Protein AF-A0A523UK56-F1 (afdb_monomer_lite)

pLDDT: mean 76.29, std 15.25, range [32.12, 92.38]

Radius of gyration: 23.83 Å; chains: 1; bounding box: 57×49×49 Å

Structure (mmCIF, N/CA/C/O backbone):
data_AF-A0A523UK56-F1
#
_entry.id   AF-A0A523UK56-F1
#
loop_
_atom_site.group_PDB
_atom_site.id
_atom_site.type_symbol
_atom_site.label_atom_id
_atom_site.label_alt_id
_atom_site.label_comp_id
_atom_site.label_asym_id
_atom_site.label_entity_id
_atom_site.label_seq_id
_atom_site.pdbx_PDB_ins_code
_atom_site.Cartn_x
_atom_site.Cartn_y
_atom_site.Cartn_z
_atom_site.occupancy
_atom_site.B_iso_or_equiv
_atom_site.auth_seq_id
_atom_site.auth_comp_id
_atom_site.auth_asym_id
_atom_site.auth_atom_id
_atom_site.pdbx_PDB_model_num
ATOM 1 N N . MET A 1 1 ? 8.406 15.245 10.771 1.00 32.12 1 MET A N 1
ATOM 2 C CA . MET A 1 1 ? 8.692 13.826 11.076 1.00 32.12 1 MET A CA 1
ATOM 3 C C . MET A 1 1 ? 8.247 12.988 9.889 1.00 32.12 1 MET A C 1
ATOM 5 O O . MET A 1 1 ? 7.104 13.116 9.476 1.00 32.12 1 MET A O 1
ATOM 9 N N . SER A 1 2 ? 9.156 12.237 9.264 1.00 35.25 2 SER A N 1
ATOM 10 C CA . SER A 1 2 ? 8.893 11.492 8.027 1.00 35.25 2 SER A CA 1
ATOM 11 C C . SER A 1 2 ? 8.079 10.229 8.304 1.00 35.25 2 SER A C 1
ATOM 13 O O . SER A 1 2 ? 8.599 9.277 8.884 1.00 35.25 2 SER A O 1
ATOM 15 N N . LEU A 1 3 ? 6.821 10.229 7.859 1.00 42.75 3 LEU A N 1
ATOM 16 C CA . LEU A 1 3 ? 5.969 9.045 7.771 1.00 42.75 3 LEU A CA 1
ATOM 17 C C . LEU A 1 3 ? 6.683 7.981 6.928 1.00 42.75 3 LEU A C 1
ATOM 19 O O . LEU A 1 3 ? 6.980 8.184 5.748 1.00 42.75 3 LEU A O 1
ATOM 23 N N . ILE A 1 4 ? 7.010 6.866 7.572 1.00 38.81 4 ILE A N 1
ATOM 24 C CA . ILE A 1 4 ? 7.608 5.680 6.968 1.00 38.81 4 ILE A CA 1
ATOM 25 C C . ILE A 1 4 ? 6.669 5.213 5.849 1.00 38.81 4 ILE A C 1
ATOM 27 O O . ILE A 1 4 ? 5.530 4.831 6.104 1.00 38.81 4 ILE A O 1
ATOM 31 N N . ARG A 1 5 ? 7.128 5.273 4.593 1.00 43.81 5 ARG A N 1
ATOM 32 C CA . ARG A 1 5 ? 6.362 4.760 3.451 1.00 43.81 5 ARG A CA 1
ATOM 33 C C . ARG A 1 5 ? 6.272 3.241 3.572 1.00 43.81 5 ARG A C 1
ATOM 35 O O . ARG A 1 5 ? 7.289 2.559 3.460 1.00 43.81 5 ARG A O 1
ATOM 42 N N . ALA A 1 6 ? 5.062 2.735 3.792 1.00 45.59 6 ALA A N 1
ATOM 43 C CA . ALA A 1 6 ? 4.721 1.317 3.835 1.00 45.59 6 ALA A CA 1
ATOM 44 C C . ALA A 1 6 ? 4.814 0.694 2.432 1.00 45.59 6 ALA A C 1
ATOM 46 O O . ALA A 1 6 ? 3.802 0.481 1.780 1.00 45.59 6 ALA A O 1
ATOM 47 N N . ASN A 1 7 ? 6.048 0.548 1.941 1.00 55.59 7 ASN A N 1
ATOM 48 C CA . ASN A 1 7 ? 6.640 -0.572 1.199 1.00 55.59 7 ASN A CA 1
ATOM 49 C C . ASN A 1 7 ? 7.897 -0.035 0.475 1.00 55.59 7 ASN A C 1
ATOM 51 O O . ASN A 1 7 ? 7.847 0.322 -0.707 1.00 55.59 7 ASN A O 1
ATOM 55 N N . PRO A 1 8 ? 9.025 0.144 1.185 1.00 59.72 8 PRO A N 1
ATOM 56 C CA . PRO A 1 8 ? 10.278 0.504 0.541 1.00 59.72 8 PRO A CA 1
ATOM 57 C C . PRO A 1 8 ? 10.707 -0.731 -0.252 1.00 59.72 8 PRO A C 1
ATOM 59 O O . PRO A 1 8 ? 10.874 -1.785 0.345 1.00 59.72 8 PRO A O 1
ATOM 62 N N . GLY A 1 9 ? 10.792 -0.654 -1.579 1.00 68.50 9 GLY A N 1
ATOM 63 C CA . GLY A 1 9 ? 11.089 -1.814 -2.430 1.00 68.50 9 GLY A CA 1
ATOM 64 C C . GLY A 1 9 ? 12.220 -2.698 -1.897 1.00 68.50 9 GLY A C 1
ATOM 65 O O . GLY A 1 9 ? 13.105 -2.247 -1.171 1.00 68.50 9 GLY A O 1
ATOM 66 N N . LEU A 1 10 ? 12.189 -3.976 -2.252 1.00 83.69 10 LEU A N 1
ATOM 67 C CA . LEU A 1 10 ? 13.080 -4.958 -1.646 1.00 83.69 10 LEU A CA 1
ATOM 68 C C . LEU A 1 10 ? 14.529 -4.755 -2.103 1.00 83.69 10 LEU A C 1
ATOM 70 O O . LEU A 1 10 ? 14.826 -4.342 -3.229 1.00 83.69 10 LEU A O 1
ATOM 74 N N . THR A 1 11 ? 15.457 -5.050 -1.208 1.00 88.75 11 THR A N 1
ATOM 75 C CA . THR A 1 11 ? 16.880 -5.129 -1.519 1.00 88.75 11 THR A CA 1
ATOM 76 C C . THR A 1 11 ? 17.167 -6.352 -2.390 1.00 88.75 11 THR A C 1
ATOM 78 O O . THR A 1 11 ? 16.424 -7.333 -2.395 1.00 88.75 11 THR A O 1
ATOM 81 N N . ALA A 1 12 ? 18.290 -6.332 -3.111 1.00 87.75 12 ALA A N 1
ATOM 82 C CA . ALA A 1 12 ? 18.690 -7.468 -3.944 1.00 87.75 12 ALA A CA 1
ATOM 83 C C . ALA A 1 12 ? 18.858 -8.773 -3.140 1.00 87.75 12 ALA A C 1
ATOM 85 O O . ALA A 1 12 ? 18.624 -9.858 -3.666 1.00 87.75 12 ALA A O 1
ATOM 86 N N . LYS A 1 13 ? 19.221 -8.665 -1.855 1.00 90.25 13 LYS A N 1
ATOM 87 C CA . LYS A 1 13 ? 19.310 -9.807 -0.944 1.00 90.25 13 LYS A CA 1
ATOM 88 C C . LYS A 1 13 ? 17.929 -10.405 -0.650 1.00 90.25 13 LYS A C 1
ATOM 90 O O . LYS A 1 13 ? 17.758 -11.611 -0.769 1.00 90.25 13 LYS A O 1
ATOM 95 N N . GLU A 1 14 ? 16.947 -9.569 -0.322 1.00 88.19 14 GLU A N 1
ATOM 96 C CA . GLU A 1 14 ? 15.578 -10.015 -0.021 1.00 88.19 14 GLU A CA 1
ATOM 97 C C . GLU A 1 14 ? 14.911 -10.660 -1.245 1.00 88.19 14 GLU A C 1
ATOM 99 O O . GLU A 1 14 ? 14.251 -11.689 -1.116 1.00 88.19 14 GLU A O 1
ATOM 104 N N . TYR A 1 15 ? 15.134 -10.121 -2.450 1.00 88.06 15 TYR A N 1
ATOM 105 C CA . TYR A 1 15 ? 14.669 -10.771 -3.681 1.00 88.06 15 TYR A CA 1
ATOM 106 C C . TYR A 1 15 ? 15.299 -12.150 -3.888 1.00 88.06 15 TYR A C 1
ATOM 108 O O . TYR A 1 15 ? 14.588 -13.090 -4.237 1.00 88.06 15 TYR A O 1
ATOM 116 N N . ALA A 1 16 ? 16.607 -12.287 -3.653 1.00 88.31 16 ALA A N 1
ATOM 117 C CA . ALA A 1 16 ? 17.295 -13.569 -3.769 1.00 88.31 16 ALA A CA 1
ATOM 118 C C . ALA A 1 16 ? 16.756 -14.603 -2.764 1.00 88.31 16 ALA A C 1
ATOM 120 O O . ALA A 1 16 ? 16.517 -15.751 -3.132 1.00 88.31 16 ALA A O 1
ATOM 121 N N . GLU A 1 17 ? 16.502 -14.195 -1.517 1.00 90.19 17 GLU A N 1
ATOM 122 C CA . GLU A 1 17 ? 15.909 -15.061 -0.491 1.00 90.19 17 GLU A CA 1
ATOM 123 C C . GLU A 1 17 ? 14.495 -15.520 -0.876 1.00 90.19 17 GLU A C 1
ATOM 125 O O . GLU A 1 17 ? 14.207 -16.716 -0.832 1.00 90.19 17 GLU A O 1
ATOM 130 N N . ILE A 1 18 ? 13.629 -14.603 -1.323 1.00 86.56 18 ILE A N 1
ATOM 131 C CA . ILE A 1 18 ? 12.258 -14.931 -1.749 1.00 86.56 18 ILE A CA 1
ATOM 132 C C . ILE A 1 18 ? 12.265 -15.859 -2.965 1.00 86.56 18 ILE A C 1
ATOM 134 O O . ILE A 1 18 ? 11.478 -16.805 -3.022 1.00 86.56 18 ILE A O 1
ATOM 138 N N . ALA A 1 19 ? 13.130 -15.595 -3.944 1.00 85.25 19 ALA A N 1
ATOM 139 C CA . ALA A 1 19 ? 13.179 -16.373 -5.172 1.00 85.25 19 ALA A CA 1
ATOM 140 C C . ALA A 1 19 ? 13.632 -17.819 -4.914 1.00 85.25 19 ALA A C 1
ATOM 142 O O . ALA A 1 19 ? 13.050 -18.743 -5.483 1.00 85.25 19 ALA A O 1
ATOM 143 N N . LEU A 1 20 ? 14.578 -18.022 -3.991 1.00 87.38 20 LEU A N 1
ATOM 144 C CA . LEU A 1 20 ? 14.981 -19.354 -3.532 1.00 87.38 20 LEU A CA 1
ATOM 145 C C . LEU A 1 20 ? 13.883 -20.037 -2.707 1.00 87.38 20 LEU A C 1
ATOM 147 O O . LEU A 1 20 ? 13.552 -21.188 -2.973 1.00 87.38 20 LEU A O 1
ATOM 151 N N . GLN A 1 21 ? 13.269 -19.332 -1.749 1.00 88.06 21 GLN A N 1
ATOM 152 C CA . GLN A 1 21 ? 12.195 -19.885 -0.909 1.00 88.06 21 GLN A CA 1
ATOM 153 C C . GLN A 1 21 ? 10.979 -20.337 -1.721 1.00 88.06 21 GLN A C 1
ATOM 155 O O . GLN A 1 21 ? 10.339 -21.329 -1.385 1.00 88.06 21 GLN A O 1
ATOM 160 N N . ARG A 1 22 ? 10.648 -19.601 -2.786 1.00 87.19 22 ARG A N 1
ATOM 161 C CA . ARG A 1 22 ? 9.518 -19.906 -3.671 1.00 87.19 22 ARG A CA 1
ATOM 162 C C . ARG A 1 22 ? 9.881 -20.842 -4.825 1.00 87.19 22 ARG A C 1
ATOM 164 O O . ARG A 1 22 ? 9.009 -21.137 -5.635 1.00 87.19 22 ARG A O 1
ATOM 171 N N . GLY A 1 23 ? 11.140 -21.274 -4.929 1.00 85.81 23 GLY A N 1
ATOM 172 C CA . GLY A 1 23 ? 11.612 -22.122 -6.026 1.00 85.81 23 GLY A CA 1
ATOM 173 C C . GLY A 1 23 ? 11.513 -21.464 -7.407 1.00 85.81 23 GLY A C 1
ATOM 174 O O . GLY A 1 23 ? 11.395 -22.164 -8.407 1.00 85.81 23 GLY A O 1
ATOM 175 N N . LEU A 1 24 ? 11.533 -20.128 -7.477 1.00 82.62 24 LEU A N 1
ATOM 176 C CA . LEU A 1 24 ? 11.442 -19.370 -8.733 1.00 82.62 24 LEU A CA 1
ATOM 177 C C . LEU A 1 24 ? 12.756 -19.397 -9.519 1.00 82.62 24 LEU A C 1
ATOM 179 O O . LEU A 1 24 ? 12.755 -19.248 -10.738 1.00 82.62 24 LEU A O 1
ATOM 183 N N . CYS A 1 25 ? 13.877 -19.573 -8.821 1.00 80.12 25 CYS A N 1
ATOM 184 C CA . CYS A 1 25 ? 15.190 -19.737 -9.423 1.00 80.12 25 CYS A CA 1
ATOM 185 C C . CYS A 1 25 ? 16.053 -20.686 -8.588 1.00 80.12 25 CYS A C 1
ATOM 187 O O . CYS A 1 25 ? 15.955 -20.710 -7.361 1.00 80.12 25 CYS A O 1
ATOM 189 N N . GLY A 1 26 ? 16.927 -21.430 -9.261 1.00 77.81 26 GLY A N 1
ATOM 190 C CA . GLY A 1 26 ? 17.996 -22.204 -8.636 1.00 77.81 26 GLY A CA 1
ATOM 191 C C . GLY A 1 26 ? 19.340 -21.490 -8.765 1.00 77.81 26 GLY A C 1
ATOM 192 O O . GLY A 1 26 ? 19.530 -20.642 -9.637 1.00 77.81 26 GLY A O 1
ATOM 193 N N . SER A 1 27 ? 20.283 -21.836 -7.897 1.00 78.88 27 SER A N 1
ATOM 194 C CA . SER A 1 27 ? 21.687 -21.473 -8.057 1.00 78.88 27 SER A CA 1
ATOM 195 C C . SER A 1 27 ? 22.539 -22.655 -7.627 1.00 78.88 27 SER A C 1
ATOM 197 O O . SER A 1 27 ? 22.364 -23.163 -6.523 1.00 78.88 27 SER A O 1
ATOM 199 N N . ASP A 1 28 ? 23.484 -23.043 -8.478 1.00 81.50 28 ASP A N 1
ATOM 200 C CA . ASP A 1 28 ? 24.438 -24.124 -8.197 1.00 81.50 28 ASP A CA 1
ATOM 201 C C . ASP A 1 28 ? 25.618 -23.651 -7.325 1.00 81.50 28 ASP A C 1
ATOM 203 O O . ASP A 1 28 ? 26.575 -24.384 -7.083 1.00 81.50 28 ASP A O 1
ATOM 207 N N . SER A 1 29 ? 25.580 -22.396 -6.866 1.00 82.81 29 SER A N 1
ATOM 208 C CA . SER A 1 29 ? 26.614 -21.806 -6.021 1.00 82.81 29 SER A CA 1
ATOM 209 C C . SER A 1 29 ? 26.473 -22.254 -4.570 1.00 82.81 29 SER A C 1
ATOM 211 O O . SER A 1 29 ? 25.374 -22.278 -4.015 1.00 82.81 29 SER A O 1
ATOM 213 N N . THR A 1 30 ? 27.610 -22.466 -3.901 1.00 81.75 30 THR A N 1
ATOM 214 C CA . THR A 1 30 ? 27.686 -22.709 -2.452 1.00 81.75 30 THR A CA 1
ATOM 215 C C . THR A 1 30 ? 26.989 -21.612 -1.639 1.00 81.75 30 THR A C 1
ATOM 217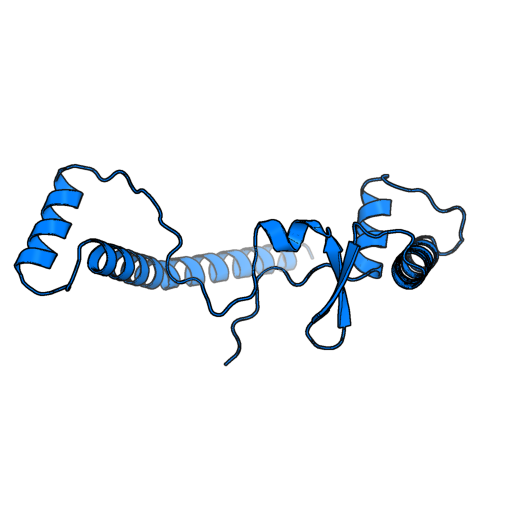 O O . THR A 1 30 ? 26.489 -21.873 -0.548 1.00 81.75 30 THR A O 1
ATOM 220 N N . ASN A 1 31 ? 26.921 -20.381 -2.168 1.00 88.94 31 ASN A N 1
ATOM 221 C CA . ASN A 1 31 ? 26.107 -19.303 -1.612 1.00 88.94 31 ASN A CA 1
ATOM 222 C C . ASN A 1 31 ? 25.138 -18.760 -2.669 1.00 88.94 31 ASN A C 1
ATOM 224 O O . ASN A 1 31 ? 25.374 -17.725 -3.302 1.00 88.94 31 ASN A O 1
ATOM 228 N N . ALA A 1 32 ? 24.029 -19.479 -2.831 1.00 86.88 32 ALA A N 1
ATOM 229 C CA . ALA A 1 32 ? 22.958 -19.155 -3.763 1.00 86.88 32 ALA A CA 1
ATOM 230 C C . ALA A 1 32 ? 22.423 -17.720 -3.592 1.00 86.88 32 ALA A C 1
ATOM 232 O O . ALA A 1 32 ? 22.262 -17.003 -4.578 1.00 86.88 32 ALA A O 1
ATOM 233 N N . VAL A 1 33 ? 22.214 -17.261 -2.351 1.00 90.06 33 VAL A N 1
ATOM 234 C CA . VAL A 1 33 ? 21.688 -15.912 -2.064 1.00 90.06 33 VAL A CA 1
ATOM 235 C C . VAL A 1 33 ? 22.647 -14.832 -2.565 1.00 90.06 33 VAL A C 1
ATOM 237 O O . VAL A 1 33 ? 22.235 -13.920 -3.279 1.00 90.06 33 VAL A O 1
ATOM 240 N N . PHE A 1 34 ? 23.937 -14.937 -2.233 1.00 90.00 34 PHE A N 1
ATOM 241 C CA . PHE A 1 34 ? 24.943 -13.963 -2.663 1.00 90.00 34 PHE A CA 1
ATOM 242 C C . PHE A 1 34 ? 25.135 -13.969 -4.185 1.00 90.00 34 PHE A C 1
ATOM 244 O O . PHE A 1 34 ? 25.254 -12.911 -4.809 1.00 90.00 34 PHE A O 1
ATOM 251 N N . SER A 1 35 ? 25.124 -15.157 -4.795 1.00 90.06 35 SER A N 1
ATOM 252 C CA . SER A 1 35 ? 25.222 -15.305 -6.246 1.00 90.06 35 SER A CA 1
ATOM 253 C C . SER A 1 35 ? 24.061 -14.605 -6.949 1.00 90.06 35 SER A C 1
ATOM 255 O O . SER A 1 35 ? 24.277 -13.814 -7.859 1.00 90.06 35 SER A O 1
ATOM 257 N N . LEU A 1 36 ? 22.827 -14.843 -6.506 1.00 89.44 36 LEU A N 1
ATOM 258 C CA . LEU A 1 36 ? 21.639 -14.243 -7.112 1.00 89.44 36 LEU A CA 1
ATOM 259 C C . LEU A 1 36 ? 21.567 -12.735 -6.859 1.00 89.44 36 LEU A C 1
ATOM 261 O O . LEU A 1 36 ? 21.253 -11.973 -7.773 1.00 89.44 36 LEU A O 1
ATOM 265 N N . GLN A 1 37 ? 21.929 -12.291 -5.653 1.00 92.25 37 GLN A N 1
ATOM 266 C CA . GLN A 1 37 ? 22.017 -10.874 -5.318 1.00 92.25 37 GLN A CA 1
ATOM 267 C C . GLN A 1 37 ? 22.984 -10.142 -6.260 1.00 92.25 37 GLN A C 1
ATOM 269 O O . GLN A 1 37 ? 22.638 -9.101 -6.816 1.00 92.25 37 GLN A O 1
ATOM 274 N N . THR A 1 38 ? 24.201 -10.661 -6.433 1.00 91.69 38 THR A N 1
ATOM 275 C CA . THR A 1 38 ? 25.224 -10.017 -7.271 1.00 91.69 38 THR A CA 1
ATOM 276 C C . THR A 1 38 ? 24.864 -10.060 -8.752 1.00 91.69 38 THR A C 1
ATOM 278 O O . THR A 1 38 ? 25.076 -9.062 -9.444 1.00 91.69 38 THR A O 1
ATOM 281 N N . THR A 1 39 ? 24.245 -11.147 -9.222 1.00 90.69 39 THR A N 1
ATOM 282 C CA . THR A 1 39 ? 23.684 -11.230 -10.575 1.00 90.69 39 THR A CA 1
ATOM 283 C C . THR A 1 39 ? 22.633 -10.149 -10.798 1.00 90.69 39 THR A C 1
ATOM 285 O O . THR A 1 39 ? 22.792 -9.356 -11.719 1.00 90.69 39 THR A O 1
ATOM 288 N N . LEU A 1 40 ? 21.628 -10.022 -9.925 1.00 88.75 40 LEU A N 1
ATOM 289 C CA . LEU A 1 40 ? 20.600 -8.981 -10.053 1.00 88.75 40 LEU A CA 1
ATOM 290 C C . LEU A 1 40 ? 21.216 -7.574 -10.098 1.00 88.75 40 LEU A C 1
ATOM 292 O O . LEU A 1 40 ? 20.873 -6.764 -10.956 1.00 88.75 40 LEU A O 1
ATOM 296 N N . MET A 1 41 ? 22.175 -7.291 -9.212 1.00 90.62 41 MET A N 1
ATOM 297 C CA . MET A 1 41 ? 22.890 -6.010 -9.208 1.00 90.62 41 MET A CA 1
ATOM 298 C C . MET A 1 41 ? 23.619 -5.750 -10.536 1.00 90.62 41 MET A C 1
ATOM 300 O O . MET A 1 41 ? 23.605 -4.624 -11.036 1.00 90.62 41 MET A O 1
ATOM 304 N N . LYS A 1 42 ? 24.260 -6.777 -11.107 1.00 92.38 42 LYS A N 1
ATOM 305 C CA . LYS A 1 42 ? 25.001 -6.689 -12.369 1.00 92.38 42 LYS A CA 1
ATOM 306 C C . LYS A 1 42 ? 24.070 -6.476 -13.561 1.00 92.38 42 LYS A C 1
ATOM 308 O O . LYS A 1 42 ? 24.313 -5.564 -14.345 1.00 92.38 42 LYS A O 1
ATOM 313 N N . GLU A 1 43 ? 23.016 -7.279 -13.677 1.00 89.88 43 GLU A N 1
ATOM 314 C CA . GLU A 1 43 ? 22.053 -7.225 -14.783 1.00 89.88 43 GLU A CA 1
ATOM 315 C C . GLU A 1 43 ? 21.351 -5.866 -14.864 1.00 89.88 43 GLU A C 1
ATOM 317 O O . GLU A 1 43 ? 21.230 -5.280 -15.941 1.00 89.88 43 GLU A O 1
ATOM 322 N N . VAL A 1 44 ? 20.968 -5.313 -13.710 1.00 88.31 44 VAL A N 1
ATOM 323 C CA . VAL A 1 44 ? 20.333 -3.994 -13.635 1.00 88.31 44 VAL A CA 1
ATOM 324 C C . VAL A 1 44 ? 21.327 -2.874 -13.955 1.00 88.31 44 VAL A C 1
ATOM 326 O O . VAL A 1 44 ? 20.995 -1.954 -14.699 1.00 88.31 44 VAL A O 1
ATOM 329 N N . ARG A 1 45 ? 22.572 -2.957 -13.461 1.00 87.69 45 ARG A N 1
ATOM 330 C CA . ARG A 1 45 ? 23.631 -1.983 -13.791 1.00 87.69 45 ARG A CA 1
ATOM 331 C C . ARG A 1 45 ? 23.976 -1.985 -15.281 1.00 87.69 45 ARG A C 1
ATOM 333 O O . ARG A 1 45 ? 24.274 -0.935 -15.838 1.00 87.69 45 ARG A O 1
ATOM 340 N N . GLU A 1 46 ? 23.967 -3.158 -15.906 1.00 90.38 46 GLU A N 1
ATOM 341 C CA . GLU A 1 46 ? 24.282 -3.345 -17.327 1.00 90.38 46 GLU A CA 1
ATOM 342 C C . GLU A 1 46 ? 23.065 -3.105 -18.238 1.00 90.38 46 GLU A C 1
ATOM 344 O O . GLU A 1 46 ? 23.172 -3.255 -19.452 1.00 90.38 46 GLU A O 1
ATOM 349 N N . GLY A 1 47 ? 21.920 -2.698 -17.673 1.00 84.94 47 GLY A N 1
ATOM 350 C CA . GLY A 1 47 ? 20.721 -2.325 -18.425 1.00 84.94 47 GLY A CA 1
ATOM 351 C C . GLY A 1 47 ? 20.009 -3.499 -19.099 1.00 84.94 47 GLY A C 1
ATOM 352 O O . GLY A 1 47 ? 19.166 -3.275 -19.964 1.00 84.94 47 GLY A O 1
ATOM 353 N N . ARG A 1 48 ? 20.328 -4.742 -18.716 1.00 86.81 48 ARG A N 1
ATOM 354 C CA . ARG A 1 48 ? 19.716 -5.959 -19.277 1.00 86.81 48 ARG A CA 1
ATOM 355 C C . ARG A 1 48 ? 18.341 -6.280 -18.690 1.00 86.81 48 ARG A C 1
ATOM 357 O O . ARG A 1 48 ? 17.626 -7.091 -19.263 1.00 86.81 48 ARG A O 1
ATOM 364 N N . MET A 1 49 ? 17.965 -5.606 -17.602 1.00 84.25 49 MET A N 1
ATOM 365 C CA . MET A 1 49 ? 16.637 -5.671 -16.979 1.00 84.25 49 MET A CA 1
ATOM 366 C C . MET A 1 49 ? 15.981 -4.278 -16.965 1.00 84.25 49 MET A C 1
ATOM 368 O O . MET A 1 49 ? 15.898 -3.644 -15.907 1.00 84.25 49 MET A O 1
ATOM 372 N N . PRO A 1 50 ? 15.566 -3.741 -18.130 1.00 80.12 50 PRO A N 1
ATOM 373 C CA . PRO A 1 50 ? 14.925 -2.423 -18.227 1.00 80.12 50 PRO A CA 1
ATOM 374 C C . PRO A 1 50 ? 13.592 -2.343 -17.464 1.00 80.12 50 PRO A C 1
ATOM 376 O O . PRO A 1 50 ? 13.123 -1.256 -17.121 1.00 80.12 50 PRO A O 1
ATOM 379 N N . GLU A 1 51 ? 12.988 -3.493 -17.173 1.00 80.00 51 GLU A N 1
ATOM 380 C CA . GLU A 1 51 ? 11.796 -3.661 -16.356 1.00 80.00 51 GLU A CA 1
ATOM 381 C C . GLU A 1 51 ? 12.051 -3.530 -14.847 1.00 80.00 51 GLU A C 1
ATOM 383 O O . GLU A 1 51 ? 11.110 -3.680 -14.070 1.00 80.00 51 GLU A O 1
ATOM 388 N N . ILE A 1 52 ? 13.277 -3.228 -14.406 1.00 82.75 52 ILE A N 1
ATOM 389 C CA . ILE A 1 52 ? 13.612 -2.998 -12.998 1.00 82.75 52 ILE A CA 1
ATOM 390 C C . ILE A 1 52 ? 14.241 -1.615 -12.814 1.00 82.75 52 ILE A C 1
ATOM 392 O O . ILE A 1 52 ? 15.158 -1.209 -13.521 1.00 82.75 52 ILE A O 1
ATOM 396 N N . LYS A 1 53 ? 13.765 -0.882 -11.808 1.00 83.12 53 LYS A N 1
ATOM 397 C CA . LYS A 1 53 ? 14.286 0.420 -11.384 1.00 83.12 53 LYS A CA 1
ATOM 398 C C . LYS A 1 53 ? 14.929 0.322 -10.011 1.00 83.12 53 LYS A C 1
ATOM 400 O O . LYS A 1 53 ? 14.434 -0.385 -9.134 1.00 83.12 53 LYS A O 1
ATOM 405 N N . VAL A 1 54 ? 16.000 1.086 -9.813 1.00 84.31 54 VAL A N 1
ATOM 406 C CA . VAL A 1 54 ? 16.730 1.153 -8.542 1.00 84.31 54 VAL A CA 1
ATOM 407 C C . VAL A 1 54 ? 16.570 2.532 -7.932 1.00 84.31 54 VAL A C 1
ATOM 409 O O . VAL A 1 54 ? 16.879 3.537 -8.570 1.00 84.31 54 VAL A O 1
ATOM 412 N N . PHE A 1 55 ? 16.137 2.578 -6.676 1.00 82.38 55 PHE A N 1
ATOM 413 C CA . PHE A 1 55 ? 16.068 3.808 -5.894 1.00 82.38 55 PHE A CA 1
ATOM 414 C C . PHE A 1 55 ? 16.806 3.639 -4.570 1.00 82.38 55 PHE A C 1
ATOM 416 O O . PHE A 1 55 ? 16.878 2.544 -4.011 1.00 82.38 55 PHE A O 1
ATOM 423 N N . LYS A 1 56 ? 17.350 4.740 -4.047 1.00 79.88 56 LYS A N 1
ATOM 424 C CA . LYS A 1 56 ? 17.989 4.756 -2.732 1.00 79.88 56 LYS A CA 1
ATOM 425 C C . LYS A 1 56 ? 16.952 5.110 -1.668 1.00 79.88 56 LYS A C 1
ATOM 427 O O . LYS A 1 56 ? 16.447 6.228 -1.657 1.00 79.88 56 LYS A O 1
ATOM 432 N N . VAL A 1 57 ? 16.657 4.174 -0.769 1.00 75.69 57 VAL A N 1
ATOM 433 C CA . VAL A 1 57 ? 15.712 4.358 0.343 1.00 75.69 57 VAL A CA 1
ATOM 434 C C . VAL A 1 57 ? 16.451 4.095 1.650 1.00 75.69 57 VAL A C 1
ATOM 436 O O . VAL A 1 57 ? 17.082 3.052 1.808 1.00 75.69 57 VAL A O 1
ATOM 439 N N . ASN A 1 58 ? 16.437 5.059 2.576 1.00 72.12 58 ASN A N 1
ATOM 440 C CA . ASN A 1 58 ? 17.133 4.965 3.870 1.00 72.12 58 ASN A CA 1
ATOM 441 C C . ASN A 1 58 ? 18.606 4.512 3.751 1.00 72.12 58 ASN A C 1
ATOM 443 O O . ASN A 1 58 ? 19.096 3.705 4.537 1.00 72.12 58 ASN A O 1
ATOM 447 N N . GLY A 1 59 ? 19.312 4.993 2.722 1.00 73.50 59 GLY A N 1
ATOM 448 C CA . GLY A 1 59 ? 20.724 4.671 2.487 1.00 73.50 59 GLY A CA 1
ATOM 449 C C . GLY A 1 59 ? 20.998 3.361 1.736 1.00 73.50 59 GLY A C 1
ATOM 450 O O . GLY A 1 59 ? 22.140 3.152 1.331 1.00 73.50 59 GLY A O 1
ATOM 451 N N . LYS A 1 60 ? 19.987 2.518 1.484 1.00 79.56 60 LYS A N 1
ATOM 452 C CA . LYS A 1 60 ? 20.123 1.224 0.792 1.00 79.56 60 LYS A CA 1
ATOM 453 C C . LYS A 1 60 ? 19.551 1.276 -0.629 1.00 79.56 60 LYS A C 1
ATOM 455 O O . LYS A 1 60 ? 18.642 2.056 -0.901 1.00 79.56 60 LYS A O 1
ATOM 460 N N . HIS A 1 61 ? 20.090 0.450 -1.529 1.00 84.56 61 HIS A N 1
ATOM 461 C CA . HIS A 1 61 ? 19.563 0.289 -2.888 1.00 84.56 61 HIS A CA 1
ATOM 462 C C . HIS A 1 61 ? 18.394 -0.701 -2.886 1.00 84.56 61 HIS A C 1
ATOM 464 O O . HIS A 1 61 ? 18.566 -1.868 -2.528 1.00 84.56 61 HIS A O 1
ATOM 470 N N . CYS A 1 62 ? 17.232 -0.215 -3.305 1.00 85.94 62 CYS A N 1
ATOM 471 C CA . CYS A 1 62 ? 15.969 -0.937 -3.365 1.00 85.94 62 CYS A CA 1
ATOM 472 C C . CYS A 1 62 ? 15.534 -1.087 -4.827 1.00 85.94 62 CYS A C 1
ATOM 474 O O . CYS A 1 62 ? 15.651 -0.134 -5.603 1.00 85.94 62 CYS A O 1
ATOM 476 N N . TYR A 1 63 ? 15.037 -2.269 -5.190 1.00 86.75 63 TYR A N 1
ATOM 477 C CA . TYR A 1 63 ? 14.690 -2.652 -6.559 1.00 86.75 63 TYR A CA 1
ATOM 478 C C . TYR A 1 63 ? 13.169 -2.744 -6.724 1.00 86.75 63 TYR A C 1
ATOM 480 O O . TYR A 1 63 ? 12.463 -3.312 -5.886 1.00 86.75 63 TYR A O 1
ATOM 488 N N . PHE A 1 64 ? 12.661 -2.182 -7.818 1.00 83.75 64 PHE A N 1
ATOM 489 C CA . PHE A 1 64 ? 11.234 -2.037 -8.094 1.00 83.75 64 PHE A CA 1
ATOM 490 C C . PHE A 1 64 ? 10.926 -2.431 -9.540 1.00 83.75 64 PHE A C 1
ATOM 492 O O . PHE A 1 64 ? 11.743 -2.145 -10.411 1.00 83.75 64 PHE A O 1
ATOM 499 N N . PRO A 1 65 ? 9.744 -2.988 -9.841 1.00 80.06 65 PRO A N 1
ATOM 500 C CA . PRO A 1 65 ? 9.285 -3.138 -11.222 1.00 80.06 65 PRO A CA 1
ATOM 501 C C . PRO A 1 65 ? 9.229 -1.781 -11.952 1.00 80.06 65 PRO A C 1
ATOM 503 O O . PRO A 1 65 ? 8.916 -0.754 -11.354 1.00 80.06 65 PRO A O 1
ATOM 506 N N . ALA A 1 66 ? 9.481 -1.732 -13.257 1.00 69.38 66 ALA A N 1
ATOM 507 C CA . ALA A 1 66 ? 9.493 -0.488 -14.031 1.00 69.38 66 ALA A CA 1
ATOM 508 C C . ALA A 1 66 ? 8.105 0.162 -14.101 1.00 69.38 66 ALA A C 1
ATOM 510 O O . ALA A 1 66 ? 8.008 1.399 -14.107 1.00 69.38 66 ALA A O 1
ATOM 511 N N . ASP A 1 67 ? 7.061 -0.672 -14.062 1.00 62.22 67 ASP A N 1
ATOM 512 C CA . ASP A 1 67 ? 5.650 -0.296 -13.957 1.00 62.22 67 ASP A CA 1
ATOM 513 C C . ASP A 1 67 ? 5.232 0.135 -12.543 1.00 62.22 67 ASP A C 1
ATOM 515 O O . ASP A 1 67 ? 4.115 0.615 -12.362 1.00 62.22 67 ASP A O 1
ATOM 519 N N . TYR A 1 68 ? 6.123 0.072 -11.545 1.00 60.03 68 TYR A N 1
ATOM 520 C CA . TYR A 1 68 ? 5.857 0.616 -10.206 1.00 60.03 68 TYR A CA 1
ATOM 521 C C . TYR A 1 68 ? 5.456 2.105 -10.267 1.00 60.03 68 TYR A C 1
ATOM 523 O O . TYR A 1 68 ? 4.589 2.565 -9.525 1.00 60.03 68 TYR A O 1
ATOM 531 N N . ASN A 1 69 ? 5.985 2.846 -11.249 1.00 50.31 69 ASN A N 1
ATOM 532 C CA . ASN A 1 69 ? 5.625 4.246 -11.496 1.00 50.31 69 ASN A CA 1
ATOM 533 C C . ASN A 1 69 ? 4.287 4.455 -12.233 1.00 50.31 69 ASN A C 1
ATOM 535 O O . ASN A 1 69 ? 3.859 5.602 -12.342 1.00 50.31 69 ASN A O 1
ATOM 539 N N . LYS A 1 70 ? 3.624 3.411 -12.753 1.00 48.66 70 LYS A N 1
ATOM 540 C CA . LYS A 1 70 ? 2.305 3.557 -13.403 1.00 48.66 70 LYS A CA 1
ATOM 541 C C . LYS A 1 70 ? 1.149 3.619 -12.397 1.00 48.66 70 LYS A C 1
ATOM 543 O O . LYS A 1 70 ? 0.075 4.076 -12.766 1.00 48.66 70 LYS A O 1
ATOM 548 N N . GLY A 1 71 ? 1.382 3.233 -11.139 1.00 45.78 71 GLY A N 1
ATOM 549 C CA . GLY A 1 71 ? 0.416 3.373 -10.039 1.00 45.78 71 GLY A CA 1
ATOM 550 C C . GLY A 1 71 ? 0.830 4.347 -8.930 1.00 45.78 71 GLY A C 1
ATOM 551 O O . GLY A 1 71 ? -0.031 4.834 -8.211 1.00 45.78 71 GLY A O 1
ATOM 552 N N . TRP A 1 72 ? 2.124 4.666 -8.794 1.00 44.34 72 TRP A N 1
ATOM 553 C CA . TRP A 1 72 ? 2.637 5.530 -7.723 1.00 44.34 72 TRP A CA 1
ATOM 554 C C . TRP A 1 72 ? 3.570 6.603 -8.287 1.00 44.34 72 TRP A C 1
ATOM 556 O O . TRP A 1 72 ? 4.793 6.544 -8.157 1.00 44.34 72 TRP A O 1
ATOM 566 N N . GLN A 1 73 ? 2.990 7.613 -8.937 1.00 42.06 73 GLN A N 1
ATOM 567 C CA . GLN A 1 73 ? 3.704 8.864 -9.175 1.00 42.06 73 GLN A CA 1
ATOM 568 C C . GLN A 1 73 ? 3.987 9.519 -7.822 1.00 42.06 73 GLN A C 1
ATOM 570 O O . GLN A 1 73 ? 3.080 10.006 -7.151 1.00 42.06 73 GLN A O 1
ATOM 575 N N . VAL A 1 74 ? 5.262 9.555 -7.439 1.00 45.44 74 VAL A N 1
ATOM 576 C CA . VAL A 1 74 ? 5.774 10.398 -6.356 1.00 45.44 74 VAL A CA 1
ATOM 577 C C . VAL A 1 74 ? 5.786 11.856 -6.834 1.00 45.44 74 VAL A C 1
ATOM 579 O O . VAL A 1 74 ? 6.838 12.450 -7.042 1.00 45.44 74 VAL A O 1
ATOM 582 N N . GLY A 1 75 ? 4.605 12.414 -7.087 1.00 41.41 75 GLY A N 1
ATOM 583 C CA . GLY A 1 75 ? 4.400 13.854 -6.975 1.00 41.41 75 GLY A CA 1
ATOM 584 C C . GLY A 1 75 ? 4.220 14.225 -5.499 1.00 41.41 75 GLY A C 1
ATOM 585 O O . GLY A 1 75 ? 4.150 13.321 -4.655 1.00 41.41 75 GLY A O 1
ATOM 586 N N . PRO A 1 76 ? 4.094 15.521 -5.148 1.00 39.06 76 PRO A N 1
ATOM 587 C CA . PRO A 1 76 ? 3.351 15.875 -3.933 1.00 39.06 76 PRO A CA 1
ATOM 588 C C . PRO A 1 76 ? 2.051 15.052 -3.915 1.00 39.06 76 PRO A C 1
ATOM 590 O O . PRO A 1 76 ? 1.563 14.733 -5.008 1.00 39.06 76 PRO A O 1
ATOM 593 N N . PRO A 1 77 ? 1.552 14.621 -2.738 1.00 41.19 77 PRO A N 1
ATOM 594 C CA . PRO A 1 77 ? 0.375 13.762 -2.667 1.00 41.19 77 PRO A CA 1
ATOM 595 C C . PRO A 1 77 ? -0.664 14.327 -3.630 1.00 41.19 77 PRO A C 1
ATOM 597 O O . PRO A 1 77 ? -1.033 15.493 -3.519 1.00 41.19 77 PRO A O 1
ATOM 600 N N . LYS A 1 78 ? -1.053 13.552 -4.649 1.00 49.66 78 LYS A N 1
ATOM 601 C CA . LYS A 1 78 ? -2.284 13.872 -5.361 1.00 49.66 78 LYS A CA 1
ATOM 602 C C . LYS A 1 78 ? -3.358 13.610 -4.321 1.00 49.66 78 LYS A C 1
ATOM 604 O O . LYS A 1 78 ? -3.742 12.463 -4.115 1.00 49.66 78 LYS A O 1
ATOM 609 N N . GLU A 1 79 ? -3.712 14.665 -3.597 1.00 49.38 79 GLU A N 1
ATOM 610 C CA . GLU A 1 79 ? -4.704 14.653 -2.524 1.00 49.38 79 GLU A CA 1
ATOM 611 C C . GLU A 1 79 ? -6.080 14.197 -3.032 1.00 49.38 79 GLU A C 1
ATOM 613 O O . GLU A 1 79 ? -6.913 13.779 -2.239 1.00 49.38 79 GLU A O 1
ATOM 618 N N . ASP A 1 80 ? -6.265 14.107 -4.350 1.00 53.19 80 ASP A N 1
ATOM 619 C CA . ASP A 1 80 ? -7.526 13.739 -4.979 1.00 53.19 80 ASP A CA 1
ATOM 620 C C . ASP A 1 80 ? -7.458 12.358 -5.645 1.00 53.19 80 ASP A C 1
ATOM 622 O O . ASP A 1 80 ? -7.505 12.212 -6.869 1.00 53.19 80 ASP A O 1
ATOM 626 N N . SER A 1 81 ? -7.353 11.301 -4.838 1.00 58.91 81 SER A N 1
ATOM 627 C CA . SER A 1 81 ? -7.855 9.998 -5.287 1.00 58.91 81 SER A CA 1
ATOM 628 C C . SER A 1 81 ? -9.370 10.012 -5.120 1.00 58.91 81 SER A C 1
ATOM 630 O O . SER A 1 81 ? -9.873 9.928 -4.004 1.00 58.91 81 SER A O 1
ATOM 632 N N . ALA A 1 82 ? -10.103 10.160 -6.225 1.00 65.75 82 ALA A N 1
ATOM 633 C CA . ALA A 1 82 ? -11.560 10.147 -6.197 1.00 65.75 82 ALA A CA 1
ATOM 634 C C . ALA A 1 82 ? -12.057 8.744 -5.813 1.00 65.75 82 ALA A C 1
ATOM 636 O O . ALA A 1 82 ? -11.971 7.800 -6.598 1.00 65.75 82 ALA A O 1
ATOM 637 N N . VAL A 1 83 ? -12.570 8.609 -4.591 1.00 71.62 83 VAL A N 1
ATOM 638 C CA . VAL A 1 83 ? -13.184 7.376 -4.091 1.00 71.62 83 VAL A CA 1
ATOM 639 C C . VAL A 1 83 ? -14.697 7.544 -4.132 1.00 71.62 83 VAL A C 1
ATOM 641 O O . VAL A 1 83 ? -15.241 8.488 -3.567 1.00 71.62 83 VAL A O 1
ATOM 644 N N . THR A 1 84 ? -15.388 6.618 -4.798 1.00 81.38 84 THR A N 1
ATOM 645 C CA . THR A 1 84 ? -16.854 6.553 -4.746 1.00 81.38 84 THR A CA 1
ATOM 646 C C . THR A 1 84 ? -17.262 5.665 -3.579 1.00 81.38 84 THR A C 1
ATOM 648 O O . THR A 1 84 ? -16.886 4.495 -3.535 1.00 81.38 84 THR A O 1
ATOM 651 N N . VAL A 1 85 ? -18.031 6.216 -2.642 1.00 80.12 85 VAL A N 1
ATOM 652 C CA . VAL A 1 85 ? -18.549 5.490 -1.477 1.00 80.12 85 VAL A CA 1
ATOM 653 C C . VAL A 1 85 ? -20.068 5.449 -1.568 1.00 80.12 85 VAL A C 1
ATOM 655 O O . VAL A 1 85 ? -20.712 6.479 -1.754 1.00 80.12 85 VAL A O 1
ATOM 658 N N . ILE A 1 86 ? -20.640 4.254 -1.440 1.00 87.75 86 ILE A N 1
ATOM 659 C CA . ILE A 1 86 ? -22.090 4.070 -1.356 1.00 87.75 86 ILE A CA 1
ATOM 660 C C . ILE A 1 86 ? -22.461 4.085 0.122 1.00 87.75 86 ILE A C 1
ATOM 662 O O . ILE A 1 86 ? -21.976 3.256 0.891 1.00 87.75 86 ILE A O 1
ATOM 666 N N . LEU A 1 87 ? -23.307 5.037 0.511 1.00 84.75 87 LEU A N 1
ATOM 667 C CA . LEU A 1 87 ? -23.753 5.205 1.889 1.00 84.75 87 LEU A CA 1
ATOM 668 C C . LEU A 1 87 ? -25.220 4.792 2.038 1.00 84.75 87 LEU A C 1
ATOM 670 O O . LEU A 1 87 ? -26.025 5.062 1.141 1.00 84.75 87 LEU A O 1
ATOM 674 N N . PRO A 1 88 ? -25.590 4.188 3.178 1.00 92.06 88 PRO A N 1
ATOM 675 C CA . PRO A 1 88 ? -26.982 4.053 3.575 1.00 92.06 88 PRO A CA 1
ATOM 676 C C . PRO A 1 88 ? -27.703 5.419 3.615 1.00 92.06 88 PRO A C 1
ATOM 678 O O . PRO A 1 88 ? -27.068 6.431 3.937 1.00 92.06 88 PRO A O 1
ATOM 681 N N . PRO A 1 89 ? -29.014 5.486 3.303 1.00 89.50 89 PRO A N 1
ATOM 682 C CA . PRO A 1 89 ? -29.745 6.754 3.189 1.00 89.50 89 PRO A CA 1
ATOM 683 C C . PRO A 1 89 ? -29.750 7.594 4.473 1.00 89.50 89 PRO A C 1
ATOM 685 O O . PRO A 1 89 ? -29.707 8.821 4.425 1.00 89.50 89 PRO A O 1
ATOM 688 N N . ASP A 1 90 ? -29.796 6.933 5.625 1.00 90.44 90 ASP A N 1
ATOM 689 C CA . ASP A 1 90 ? -29.733 7.528 6.958 1.00 90.44 90 ASP A CA 1
ATOM 690 C C . ASP A 1 90 ? -28.377 8.193 7.225 1.00 90.44 90 ASP A C 1
ATOM 692 O O . ASP A 1 90 ? -28.320 9.333 7.688 1.00 90.44 90 ASP A O 1
ATOM 696 N N . VAL A 1 91 ? -27.282 7.529 6.851 1.00 86.94 91 VAL A N 1
ATOM 697 C CA . VAL A 1 91 ? -25.924 8.070 6.983 1.00 86.94 91 VAL A CA 1
ATOM 698 C C . VAL A 1 91 ? -25.714 9.241 6.026 1.00 86.94 91 VAL A C 1
ATOM 700 O O . VAL A 1 91 ? -25.185 10.274 6.431 1.00 86.94 91 VAL A O 1
ATOM 703 N N . ALA A 1 92 ? -26.179 9.121 4.779 1.00 88.94 92 ALA A N 1
ATOM 704 C CA . ALA A 1 92 ? -26.104 10.200 3.797 1.00 88.94 92 ALA A CA 1
ATOM 705 C C . ALA A 1 92 ? -26.846 11.459 4.278 1.00 88.94 92 ALA A C 1
ATOM 707 O O . ALA A 1 92 ? -26.302 12.559 4.214 1.00 88.94 92 ALA A O 1
ATOM 708 N N . LYS A 1 93 ? -28.046 11.290 4.849 1.00 90.38 93 LYS A N 1
ATOM 709 C CA . LYS A 1 93 ? -28.827 12.393 5.423 1.00 90.38 93 LYS A CA 1
ATOM 710 C C . LYS A 1 93 ? -28.106 13.080 6.586 1.00 90.38 93 LYS A C 1
ATOM 712 O O . LYS A 1 93 ? -28.153 14.304 6.698 1.00 90.38 93 LYS A O 1
ATOM 717 N N . ASN A 1 94 ? -27.433 12.317 7.444 1.00 87.25 94 ASN A N 1
ATOM 718 C CA . ASN A 1 94 ? -26.663 12.887 8.550 1.00 87.25 94 ASN A CA 1
ATOM 719 C C . ASN A 1 94 ? -25.468 13.704 8.043 1.00 87.25 94 ASN A C 1
ATOM 721 O O . ASN A 1 94 ? -25.226 14.796 8.548 1.00 87.25 94 ASN A O 1
ATOM 725 N N . VAL A 1 95 ? -24.759 13.216 7.021 1.00 87.44 95 VAL A N 1
ATOM 726 C CA . VAL A 1 95 ? -23.665 13.962 6.376 1.00 87.44 95 VAL A CA 1
ATOM 727 C C . VAL A 1 95 ? -24.186 15.258 5.755 1.00 87.44 95 VAL A C 1
ATOM 729 O O . VAL A 1 95 ? -23.583 16.308 5.956 1.00 87.44 95 VAL A O 1
ATOM 732 N N . ASP A 1 96 ? -25.332 15.209 5.076 1.00 88.25 96 ASP A N 1
ATOM 733 C CA . ASP A 1 96 ? -25.964 16.396 4.490 1.00 88.25 96 ASP A CA 1
ATOM 734 C C . ASP A 1 96 ? -26.343 17.425 5.552 1.00 88.25 96 ASP A C 1
ATOM 736 O O . ASP A 1 96 ? -25.998 18.594 5.423 1.00 88.25 96 ASP A O 1
ATOM 740 N N . THR A 1 97 ? -26.938 16.973 6.656 1.00 88.25 97 THR A N 1
ATOM 741 C CA . THR A 1 97 ? -27.284 17.839 7.792 1.00 88.25 97 THR A CA 1
ATOM 742 C C . THR A 1 97 ? -26.039 18.509 8.385 1.00 88.25 97 THR A C 1
ATOM 744 O O . THR A 1 97 ? -26.074 19.678 8.751 1.00 88.25 97 THR A O 1
ATOM 747 N N . LEU A 1 98 ? -24.913 17.795 8.483 1.00 83.56 98 LEU A N 1
ATOM 748 C CA . LEU A 1 98 ? -23.665 18.355 9.011 1.00 83.56 98 LEU A CA 1
ATOM 749 C C . LEU A 1 98 ? -23.070 19.432 8.093 1.00 83.56 98 LEU A C 1
ATOM 751 O O . LEU A 1 98 ? -22.516 20.413 8.589 1.00 83.56 98 LEU A O 1
ATOM 755 N N . VAL A 1 99 ? -23.204 19.270 6.777 1.00 88.44 99 VAL A N 1
ATOM 756 C CA . VAL A 1 99 ? -22.803 20.292 5.800 1.00 88.44 99 VAL A CA 1
ATOM 757 C C . VAL A 1 99 ? -23.760 21.489 5.848 1.00 88.44 99 VAL A C 1
ATOM 759 O O . VAL A 1 99 ? -23.310 22.627 5.861 1.00 88.44 99 VAL A O 1
ATOM 762 N N . GLU A 1 100 ? -25.072 21.255 5.953 1.00 87.06 100 GLU A N 1
ATOM 763 C CA . GLU A 1 100 ? -26.088 22.315 6.079 1.00 87.06 100 GLU A CA 1
ATOM 764 C C . GLU A 1 100 ? -25.928 23.157 7.354 1.00 87.06 100 GLU A C 1
ATOM 766 O O . GLU A 1 100 ? -26.219 24.351 7.354 1.00 87.06 100 GLU A O 1
ATOM 771 N N . LEU A 1 101 ? -25.440 22.552 8.440 1.00 85.25 101 LEU A N 1
ATOM 772 C CA . LEU A 1 101 ? -25.130 23.231 9.702 1.00 85.25 101 LEU A CA 1
ATOM 773 C C . LEU A 1 101 ? -23.781 23.975 9.685 1.00 85.25 101 LEU A C 1
ATOM 775 O O . LEU A 1 101 ? -23.308 24.390 10.747 1.00 85.25 101 LEU A O 1
ATOM 779 N N . ASP A 1 102 ? -23.162 24.113 8.509 1.00 80.31 102 ASP A N 1
ATOM 780 C CA . ASP A 1 102 ? -21.895 2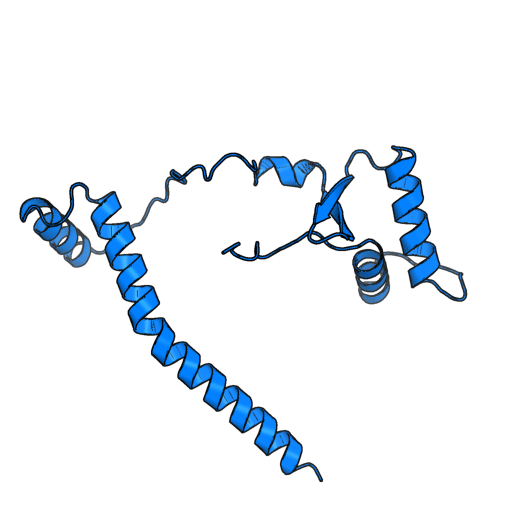4.813 8.268 1.00 80.31 102 ASP A CA 1
ATOM 781 C C . ASP A 1 102 ? -20.739 24.282 9.140 1.00 80.31 102 ASP A C 1
ATOM 783 O O . ASP A 1 102 ? -19.803 24.992 9.508 1.00 80.31 102 ASP A O 1
ATOM 787 N N . LYS A 1 103 ? -20.816 22.998 9.525 1.00 76.25 103 LYS A N 1
ATOM 788 C CA . LYS A 1 103 ? -19.743 22.308 10.259 1.00 76.25 103 LYS A CA 1
ATOM 789 C C . LYS A 1 103 ? -18.608 21.878 9.336 1.00 76.25 103 LYS A C 1
ATOM 791 O O . LYS A 1 103 ? -17.488 21.719 9.812 1.00 76.25 103 LYS A O 1
ATOM 796 N N . PHE A 1 104 ? -18.905 21.693 8.050 1.00 83.44 104 PHE A N 1
ATOM 797 C CA . PHE A 1 104 ? -17.964 21.284 7.010 1.00 83.44 104 PHE A CA 1
ATOM 798 C C . PHE A 1 104 ? -18.290 22.010 5.703 1.00 83.44 104 PHE A C 1
ATOM 800 O O . PHE A 1 104 ? -19.462 22.151 5.361 1.00 83.44 104 PHE A O 1
ATOM 807 N N . GLY A 1 105 ? -17.270 22.410 4.940 1.00 76.69 105 GLY A N 1
ATOM 808 C CA . GLY A 1 105 ? -17.434 23.135 3.677 1.00 76.69 105 GLY A CA 1
ATOM 809 C C . GLY A 1 105 ? -17.861 22.252 2.501 1.00 76.69 105 GLY A C 1
ATOM 810 O O . GLY A 1 105 ? -18.264 22.760 1.454 1.00 76.69 105 GLY A O 1
ATOM 811 N N . SER A 1 106 ? -17.788 20.923 2.636 1.00 83.56 106 SER A N 1
ATOM 812 C CA . SER A 1 106 ? -18.278 19.983 1.623 1.00 83.56 106 SER A CA 1
ATOM 813 C C . SER A 1 106 ? -18.602 18.599 2.192 1.00 83.56 106 SER A C 1
ATOM 815 O O . SER A 1 106 ? -18.084 18.190 3.232 1.00 83.56 106 SER A O 1
ATOM 817 N N . ARG A 1 107 ? -19.402 17.816 1.451 1.00 81.50 107 ARG A N 1
ATOM 818 C CA . ARG A 1 107 ? -19.649 16.392 1.759 1.00 81.50 107 ARG A CA 1
ATOM 819 C C . ARG A 1 107 ? -18.354 15.579 1.819 1.00 81.50 107 ARG A C 1
ATOM 821 O O . ARG A 1 107 ? -18.226 14.696 2.659 1.00 81.50 107 ARG A O 1
ATOM 828 N N . GLY A 1 108 ? -17.403 15.869 0.929 1.00 83.94 108 GLY A N 1
ATOM 829 C CA . GLY A 1 108 ? -16.107 15.189 0.899 1.00 83.94 108 GLY A CA 1
ATOM 830 C C . GLY A 1 108 ? -15.296 15.463 2.162 1.00 83.94 108 GLY A C 1
ATOM 831 O O . GLY A 1 10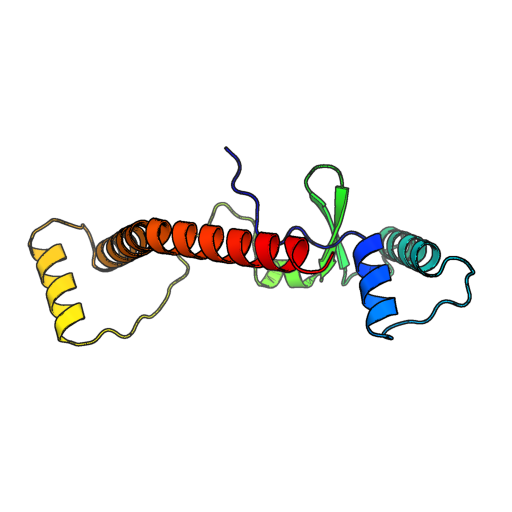8 ? -14.797 14.532 2.785 1.00 83.94 108 GLY A O 1
ATOM 832 N N . GLU A 1 109 ? -15.239 16.725 2.584 1.00 82.12 109 GLU A N 1
ATOM 833 C CA . GLU A 1 109 ? -14.568 17.135 3.820 1.00 82.12 109 GLU A CA 1
ATOM 834 C C . GLU A 1 109 ? -15.199 16.484 5.057 1.00 82.12 109 GLU A C 1
ATOM 836 O O . GLU A 1 109 ? -14.484 15.909 5.877 1.00 82.12 109 GLU A O 1
ATOM 841 N N . ALA A 1 110 ? -16.533 16.478 5.141 1.00 85.25 110 ALA A N 1
ATOM 842 C CA . ALA A 1 110 ? -17.258 15.815 6.221 1.00 85.25 110 ALA A CA 1
ATOM 843 C C . ALA A 1 110 ? -16.926 14.315 6.295 1.00 85.25 110 ALA A C 1
ATOM 845 O O . ALA A 1 110 ? -16.647 13.788 7.370 1.00 85.25 110 ALA A O 1
ATOM 846 N N . LEU A 1 111 ? -16.902 13.619 5.154 1.00 87.19 111 LEU A N 1
ATOM 847 C CA . LEU A 1 111 ? -16.564 12.194 5.101 1.00 87.19 111 LEU A CA 1
ATOM 848 C C . LEU A 1 111 ? -15.109 11.917 5.484 1.00 87.19 111 LEU A C 1
ATOM 850 O O . LEU A 1 111 ? -14.843 10.947 6.193 1.00 87.19 111 LEU A O 1
ATOM 854 N N . ILE A 1 112 ? -14.172 12.760 5.045 1.00 85.62 112 ILE A N 1
ATOM 855 C CA . ILE A 1 112 ? -12.756 12.634 5.410 1.00 85.62 112 ILE A CA 1
ATOM 856 C C . ILE A 1 112 ? -12.587 12.804 6.919 1.00 85.62 112 ILE A C 1
ATOM 858 O O . ILE A 1 112 ? -11.890 12.001 7.542 1.00 85.62 112 ILE A O 1
ATOM 862 N N . GLN A 1 113 ? -13.227 13.814 7.509 1.00 84.81 113 GLN A N 1
ATOM 863 C CA . GLN A 1 113 ? -13.102 14.072 8.938 1.00 84.81 113 GLN A CA 1
ATOM 864 C C . GLN A 1 113 ? -13.746 12.958 9.768 1.00 84.81 113 GLN A C 1
ATOM 866 O O . GLN A 1 113 ? -13.097 12.413 10.655 1.00 84.81 113 GLN A O 1
ATOM 871 N N . LEU A 1 114 ? -14.959 12.524 9.414 1.00 87.50 114 LEU A N 1
ATOM 872 C CA . LEU A 1 114 ? -15.630 11.410 10.091 1.00 87.50 114 LEU A CA 1
ATOM 873 C C . LEU A 1 114 ? -14.824 10.107 10.012 1.00 87.50 114 LEU A C 1
ATOM 875 O O . LEU A 1 114 ? -14.769 9.351 10.981 1.00 87.50 114 LEU A O 1
ATOM 879 N N . ALA A 1 115 ? -14.175 9.840 8.875 1.00 87.25 115 ALA A N 1
ATOM 880 C CA . ALA A 1 115 ? -13.301 8.682 8.734 1.00 87.25 115 ALA A CA 1
ATOM 881 C C . ALA A 1 115 ? -12.064 8.785 9.639 1.00 87.25 115 ALA A C 1
ATOM 883 O O . ALA A 1 115 ? -11.695 7.796 10.270 1.00 87.25 115 ALA A O 1
ATOM 884 N N . ARG A 1 116 ? -11.439 9.966 9.735 1.00 86.50 116 ARG A N 1
ATOM 885 C CA . ARG A 1 116 ? -10.294 10.199 10.632 1.00 86.50 116 ARG A CA 1
ATOM 886 C C . ARG A 1 116 ? -10.680 10.004 12.091 1.00 86.50 116 ARG A C 1
ATOM 888 O O . ARG A 1 116 ? -10.030 9.217 12.772 1.00 86.50 116 ARG A O 1
ATOM 895 N N . ASP A 1 117 ? -11.765 10.637 12.522 1.00 85.31 117 ASP A N 1
ATOM 896 C CA . ASP A 1 117 ? -12.250 10.559 13.900 1.00 85.31 117 ASP A CA 1
ATOM 897 C C . ASP A 1 117 ? -12.629 9.113 14.265 1.00 85.31 117 ASP A C 1
ATOM 899 O O . ASP A 1 117 ? -12.314 8.629 15.351 1.00 85.31 117 ASP A O 1
ATOM 903 N N . GLY A 1 118 ? -13.253 8.379 13.335 1.00 84.38 118 GLY A N 1
ATOM 904 C CA . GLY A 1 118 ? -13.588 6.966 13.517 1.00 84.38 118 GLY A CA 1
ATOM 905 C C . GLY A 1 118 ? -12.361 6.056 13.630 1.00 84.38 118 GLY A C 1
ATOM 906 O O . GLY A 1 118 ? -12.350 5.145 14.460 1.00 84.38 118 GLY A O 1
ATOM 907 N N . ILE A 1 119 ? -11.319 6.302 12.828 1.00 85.38 119 ILE A N 1
ATOM 908 C CA . ILE A 1 119 ? -10.046 5.569 12.917 1.00 85.38 119 ILE A CA 1
ATOM 909 C C . ILE A 1 119 ? -9.365 5.866 14.254 1.00 85.38 119 ILE A C 1
ATOM 911 O O . ILE A 1 119 ? -8.971 4.935 14.954 1.00 85.38 119 ILE A O 1
ATOM 915 N N . GLU A 1 120 ? -9.281 7.139 14.642 1.00 82.81 120 GLU A N 1
ATOM 916 C CA . GLU A 1 120 ? -8.656 7.562 15.897 1.00 82.81 120 GLU A CA 1
ATOM 917 C C . GLU A 1 120 ? -9.376 6.972 17.116 1.00 82.81 120 GLU A C 1
ATOM 919 O O . GLU A 1 120 ? -8.738 6.397 18.000 1.00 82.81 120 GLU A O 1
ATOM 924 N N . ALA A 1 121 ? -10.712 6.991 17.120 1.00 80.69 121 ALA A N 1
ATOM 925 C CA . ALA A 1 121 ? -11.517 6.388 18.180 1.00 80.69 121 ALA A CA 1
ATOM 926 C C . ALA A 1 121 ? -11.278 4.873 18.323 1.00 80.69 121 ALA A C 1
ATOM 928 O O . ALA A 1 121 ? -11.349 4.329 19.426 1.00 80.69 121 ALA A O 1
ATOM 929 N N . LYS A 1 122 ? -10.973 4.179 17.219 1.00 80.44 122 LYS A N 1
ATOM 930 C CA . LYS A 1 122 ? -10.696 2.735 17.211 1.00 80.44 122 LYS A CA 1
ATOM 931 C C . LYS A 1 122 ? -9.233 2.376 17.443 1.00 80.44 122 LYS A C 1
ATOM 933 O O . LYS A 1 122 ? -8.955 1.239 17.824 1.00 80.44 122 LYS A O 1
ATOM 938 N N . GLN A 1 123 ? -8.318 3.331 17.316 1.00 78.69 123 GLN A N 1
ATOM 939 C CA . GLN A 1 123 ? -6.887 3.135 17.540 1.00 78.69 123 GLN A CA 1
ATOM 940 C C . GLN A 1 123 ? -6.598 2.614 18.961 1.00 78.69 123 GLN A C 1
ATOM 942 O O . GLN A 1 123 ? -5.847 1.657 19.129 1.00 78.69 123 GLN A O 1
ATOM 947 N N . HIS A 1 124 ? -7.259 3.170 19.982 1.00 68.94 124 HIS A N 1
ATOM 948 C CA . HIS A 1 124 ? -7.048 2.779 21.382 1.00 68.94 124 HIS A CA 1
ATOM 949 C C . HIS A 1 124 ? -7.537 1.351 21.693 1.00 68.94 124 HIS A C 1
ATOM 951 O O . HIS A 1 124 ? -6.921 0.624 22.475 1.00 68.94 124 HIS A O 1
ATOM 957 N N . GLU A 1 125 ? -8.634 0.910 21.070 1.00 71.94 125 GLU A N 1
ATOM 958 C CA . GLU A 1 125 ? -9.095 -0.483 21.171 1.00 71.94 125 GLU A CA 1
ATOM 959 C C . GLU A 1 125 ? -8.095 -1.441 20.506 1.00 71.94 125 GLU A C 1
ATOM 961 O O . GLU A 1 125 ? -7.799 -2.509 21.047 1.00 71.94 125 GLU A O 1
ATOM 966 N N . LEU A 1 126 ? -7.531 -1.030 19.367 1.00 69.69 126 LEU A N 1
ATOM 967 C CA . LEU A 1 126 ? -6.573 -1.817 18.595 1.00 69.69 126 LEU A CA 1
ATOM 968 C C . LEU A 1 126 ? -5.236 -1.972 19.332 1.00 69.69 126 LEU A C 1
ATOM 970 O O . LEU A 1 126 ? -4.724 -3.083 19.445 1.00 69.69 126 LEU A O 1
ATOM 974 N N . GLU A 1 127 ? -4.720 -0.896 19.927 1.00 77.25 127 GLU A N 1
ATOM 975 C CA . GLU A 1 127 ? -3.501 -0.925 20.745 1.00 77.25 127 GLU A CA 1
ATOM 976 C C . GLU A 1 127 ? -3.643 -1.834 21.971 1.00 77.25 127 GLU A C 1
ATOM 978 O O . GLU A 1 127 ? -2.711 -2.552 22.345 1.00 77.25 127 GLU A O 1
ATOM 983 N N . ASN A 1 128 ? -4.816 -1.836 22.607 1.00 75.19 128 ASN A N 1
ATOM 984 C CA . ASN A 1 128 ? -5.081 -2.720 23.739 1.00 75.19 128 ASN A CA 1
ATOM 985 C C . ASN A 1 128 ? -5.195 -4.183 23.299 1.00 75.19 128 ASN A C 1
ATOM 987 O O . ASN A 1 128 ? -4.641 -5.062 23.963 1.00 75.19 128 ASN A O 1
ATOM 991 N N . ALA A 1 129 ? -5.832 -4.455 22.158 1.00 72.00 129 ALA A N 1
ATOM 992 C CA . ALA A 1 129 ? -5.870 -5.793 21.577 1.00 72.00 129 ALA A CA 1
ATOM 993 C C . ALA A 1 129 ? -4.460 -6.298 21.216 1.00 72.00 129 ALA A C 1
ATOM 995 O O . ALA A 1 129 ? -4.116 -7.441 21.522 1.00 72.00 129 ALA A O 1
ATOM 996 N N . GLU A 1 130 ? -3.606 -5.445 20.645 1.00 76.62 130 GLU A N 1
ATOM 997 C CA . GLU A 1 130 ? -2.214 -5.783 20.334 1.00 76.62 130 GLU A CA 1
ATOM 998 C C . GLU A 1 130 ? -1.393 -6.084 21.592 1.00 76.62 130 GLU A C 1
ATOM 1000 O O . GLU A 1 130 ? -0.670 -7.085 21.625 1.00 76.62 130 GLU A O 1
ATOM 1005 N N . LYS A 1 131 ? -1.545 -5.287 22.658 1.00 77.19 131 LYS A N 1
ATOM 1006 C CA . LYS A 1 131 ? -0.893 -5.543 23.954 1.00 77.19 131 LYS A CA 1
ATOM 1007 C C . LYS A 1 131 ? -1.319 -6.883 24.550 1.00 77.19 131 LYS A C 1
ATOM 1009 O O . LYS A 1 131 ? -0.463 -7.645 24.997 1.00 77.19 131 LYS A O 1
ATOM 1014 N N . VAL A 1 132 ? -2.611 -7.212 24.510 1.00 77.56 132 VAL A N 1
ATOM 1015 C CA . VAL A 1 132 ? -3.126 -8.505 24.994 1.00 77.56 132 VAL A CA 1
ATOM 1016 C C . VAL A 1 132 ? -2.577 -9.661 24.155 1.00 77.56 132 VAL A C 1
ATOM 1018 O O . VAL A 1 132 ? -2.134 -10.668 24.705 1.00 77.56 132 VAL A O 1
ATOM 1021 N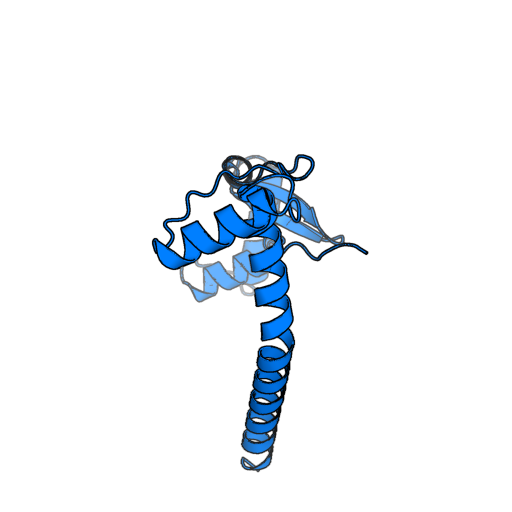 N . VAL A 1 133 ? -2.517 -9.517 22.829 1.00 79.81 133 VAL A N 1
ATOM 1022 C CA . VAL A 1 133 ? -1.919 -10.531 21.945 1.00 79.81 133 VAL A CA 1
ATOM 1023 C C . VAL A 1 133 ? -0.430 -10.725 22.245 1.00 79.81 133 VAL A C 1
ATOM 1025 O O . VAL A 1 133 ? 0.042 -11.865 22.279 1.00 79.81 133 VAL A O 1
ATOM 1028 N N . GLN A 1 134 ? 0.317 -9.649 22.499 1.00 77.62 134 GLN A N 1
ATOM 1029 C CA . GLN A 1 134 ? 1.726 -9.733 22.888 1.00 77.62 134 GLN A CA 1
ATOM 1030 C C . GLN A 1 134 ? 1.911 -10.400 24.259 1.00 77.62 134 GLN A C 1
ATOM 1032 O O . GLN A 1 134 ? 2.785 -11.255 24.397 1.00 77.62 134 GLN A O 1
ATOM 1037 N N . GLN A 1 135 ? 1.055 -10.098 25.239 1.00 75.56 135 GLN A N 1
ATOM 1038 C CA . GLN A 1 135 ? 1.066 -10.752 26.553 1.00 75.56 135 GLN A CA 1
ATOM 1039 C C . GLN A 1 135 ? 0.739 -12.248 26.459 1.00 75.56 135 GLN A C 1
ATOM 1041 O O . GLN A 1 135 ? 1.436 -13.064 27.058 1.00 75.56 135 GLN A O 1
ATOM 1046 N N . ILE A 1 136 ? -0.256 -12.637 25.653 1.00 76.06 136 ILE A N 1
ATOM 1047 C CA . ILE A 1 136 ? -0.594 -14.048 25.407 1.00 76.06 136 ILE A CA 1
ATOM 1048 C C . ILE A 1 136 ? 0.571 -14.778 24.727 1.00 76.06 136 ILE A C 1
ATOM 1050 O 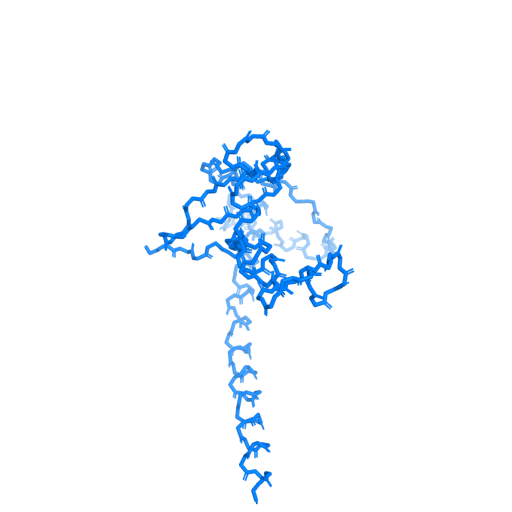O . ILE A 1 136 ? 0.873 -15.918 25.083 1.00 76.06 136 ILE A O 1
ATOM 1054 N N . ARG A 1 137 ? 1.246 -14.145 23.757 1.00 72.81 137 ARG A N 1
ATOM 1055 C CA . ARG A 1 137 ? 2.440 -14.723 23.116 1.00 72.81 137 ARG A CA 1
ATOM 1056 C C . ARG A 1 137 ? 3.585 -14.900 24.112 1.00 72.81 137 ARG A C 1
ATOM 1058 O O . ARG A 1 137 ? 4.199 -15.963 24.105 1.00 72.81 137 ARG A O 1
ATOM 1065 N N . GLY A 1 138 ? 3.818 -13.915 24.979 1.00 71.06 138 GLY A N 1
ATOM 1066 C CA . GLY A 1 138 ? 4.808 -14.003 26.053 1.00 71.06 138 GLY A CA 1
ATOM 1067 C C . GLY A 1 138 ? 4.508 -15.149 27.020 1.00 71.06 138 GLY A C 1
ATOM 1068 O O . GLY A 1 138 ? 5.357 -16.006 27.227 1.00 71.06 138 GLY A O 1
ATOM 1069 N N . LEU A 1 139 ? 3.271 -15.244 27.515 1.00 73.00 139 LEU A N 1
ATOM 1070 C CA . LEU A 1 139 ? 2.843 -16.313 28.427 1.00 73.00 139 LEU A CA 1
ATOM 1071 C C . LEU A 1 139 ? 2.953 -17.708 27.799 1.00 73.00 139 LEU A C 1
ATOM 1073 O O . LEU A 1 139 ? 3.433 -18.634 28.446 1.00 73.00 139 LEU A O 1
ATOM 1077 N N . LYS A 1 140 ? 2.577 -17.872 26.523 1.00 67.12 140 LYS A N 1
ATOM 1078 C CA . LYS A 1 140 ? 2.761 -19.147 25.806 1.00 67.12 140 LYS A CA 1
ATOM 1079 C C . LYS A 1 140 ? 4.233 -19.546 25.677 1.00 67.12 140 LYS A C 1
ATOM 1081 O O . LYS A 1 140 ? 4.529 -20.734 25.683 1.00 67.12 140 LYS A O 1
ATOM 1086 N N . GLN A 1 141 ? 5.146 -18.583 25.565 1.00 59.28 141 GLN A N 1
ATOM 1087 C CA . GLN A 1 141 ? 6.586 -18.852 25.540 1.00 59.28 141 GLN A CA 1
ATOM 1088 C C . GLN A 1 141 ? 7.137 -19.177 26.936 1.00 59.28 141 GLN A C 1
ATOM 1090 O O . GLN A 1 141 ? 8.033 -20.004 27.045 1.00 59.28 141 GLN A O 1
ATOM 1095 N N . SER A 1 142 ? 6.578 -18.587 27.997 1.00 58.56 142 SER A N 1
ATOM 1096 C CA . SER A 1 142 ? 6.970 -18.864 29.388 1.00 58.56 142 SER A CA 1
ATOM 1097 C C . SER A 1 142 ? 6.480 -20.217 29.918 1.00 58.56 142 SER A C 1
ATOM 1099 O O . SER A 1 142 ? 7.094 -20.758 30.827 1.00 58.56 142 SER A O 1
ATOM 1101 N N . ILE A 1 143 ? 5.380 -20.753 29.375 1.00 55.69 143 ILE A N 1
ATOM 1102 C CA . ILE A 1 143 ? 4.787 -22.045 29.779 1.00 55.69 143 ILE A CA 1
ATOM 1103 C C . ILE A 1 143 ? 5.447 -23.240 29.055 1.00 55.69 143 ILE A C 1
ATOM 1105 O O . ILE A 1 143 ? 5.301 -24.376 29.488 1.00 55.69 143 ILE A O 1
ATOM 1109 N N . CYS A 1 144 ? 6.194 -23.004 27.970 1.00 46.66 144 CYS A N 1
ATOM 1110 C CA . CYS A 1 144 ? 6.920 -24.043 27.222 1.00 46.66 144 CYS A CA 1
ATOM 1111 C C . CYS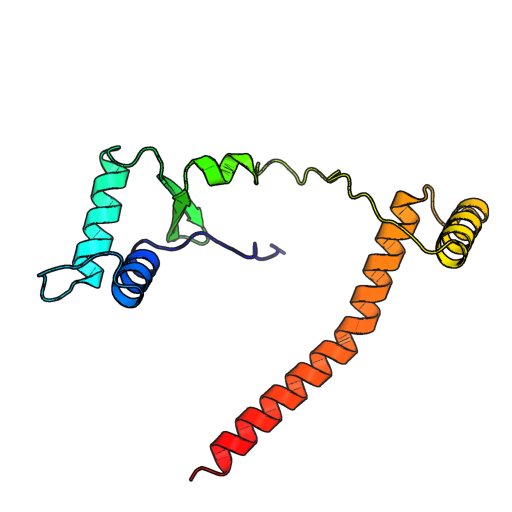 A 1 144 ? 8.342 -24.333 27.757 1.00 46.66 144 CYS A C 1
ATOM 1113 O O . CYS A 1 144 ? 9.187 -24.803 26.993 1.00 46.66 144 CYS A O 1
ATOM 1115 N N . ILE A 1 145 ? 8.611 -24.059 29.038 1.00 44.66 145 ILE A N 1
ATOM 1116 C CA . ILE A 1 145 ? 9.837 -24.476 29.743 1.00 44.66 145 ILE A CA 1
ATOM 1117 C C . ILE A 1 145 ? 9.464 -25.506 30.804 1.00 44.66 145 ILE A C 1
ATOM 1119 O O . ILE A 1 145 ? 8.499 -25.235 31.552 1.00 44.66 145 ILE A O 1
#

Secondary structure (DSSP, 8-state):
-----S----BHHHHHHHHHHTTS----STTHHHHHHHHHHHHHHTTS-TTEEEEEETTEEEEEETTHHHH---SS------------HHHHHHHHHHHHTTSSSSHHHHHHHHHHHHHHHHHHHHHHHHHHHHHHHHHHHHH--

Foldseek 3Di:
DDDDPPQQADQLLVVQVVCVVVVVDDDPDPDSSVVSSVVVVVCVVVCVPVQWDWDQDPNGTHIDGPCVCVVDDPDPPPPDPPDDDDDDPVVVVVLVVCVVVVVAVDSVRSVVVVVVVVVVVCVVVVVVVVVVVVVVVVVVVVVVD

Sequence (145 aa):
MSLIRANPGLTAKEYAEIALQRGLCGSDSTNAVFSLQTTLMKEVREGRMPEIKVFKVNGKHCYFPADYNKGWQVGPPKEDSAVTVILPPDVAKNVDTLVELDKFGSRGEALIQLARDGIEAKQHELENAEKVVQQIRGLKQSICI